Protein AF-A0AAJ0MKU7-F1 (afdb_monomer_lite)

Radius of gyration: 15.12 Å; chains: 1; bounding box: 36×34×41 Å

Sequence (113 aa):
NRPKNTKKAYDRKAKEFVDWCEDRGFPDGFTVTEDELLLFLNQEVIGWPLRKKSRQADPEAELNDGKLSWRSVQLYITAATDLWRQQKGLGMNTHSSPRGDSIQAFIKALRRE

Foldseek 3Di:
DDDPVLVVLLVVLLVVLQVVQCVVVDPLRSAQALVSLLVCCCPVQAPDQDPPDDPDDDPVNVPPPSHDDLVSSVSNLVSSQVVNVVCVVVVSYPYDRSCDPSVVVVSVVVVVD

InterPro domains:
  IPR010998 Integrase/recombinase, N-terminal [G3DSA:1.10.150.130] (1-113)

Structure (mmCIF, N/CA/C/O backbone):
data_AF-A0AAJ0MKU7-F1
#
_entry.id   AF-A0AAJ0MKU7-F1
#
loop_
_atom_site.group_PDB
_atom_site.id
_atom_site.type_symbol
_atom_site.label_atom_id
_atom_site.label_alt_id
_atom_site.label_comp_id
_atom_site.label_asym_id
_atom_site.label_entity_id
_atom_site.label_seq_id
_atom_site.pdbx_PDB_ins_code
_atom_site.Cartn_x
_atom_site.Cartn_y
_atom_site.Cartn_z
_atom_site.occupancy
_atom_site.B_iso_or_equiv
_atom_site.auth_seq_id
_atom_site.auth_comp_id
_atom_site.auth_asym_id
_atom_site.auth_atom_id
_atom_site.pdbx_PDB_model_num
ATOM 1 N N . ASN A 1 1 ? 8.475 17.579 -6.542 1.00 51.22 1 ASN A N 1
ATOM 2 C CA . ASN A 1 1 ? 9.031 17.801 -5.190 1.00 51.22 1 ASN A CA 1
ATOM 3 C C . ASN A 1 1 ? 7.882 17.798 -4.185 1.00 51.22 1 ASN A C 1
ATOM 5 O O . ASN A 1 1 ? 7.021 18.660 -4.298 1.00 51.22 1 ASN A O 1
ATOM 9 N N . ARG A 1 2 ? 7.778 16.795 -3.299 1.00 58.88 2 ARG A N 1
ATOM 10 C CA . ARG A 1 2 ? 6.671 16.694 -2.318 1.00 58.88 2 ARG A CA 1
ATOM 11 C C . ARG A 1 2 ? 7.061 17.345 -0.976 1.00 58.88 2 ARG A C 1
ATOM 13 O O . ARG A 1 2 ? 8.233 17.262 -0.612 1.00 58.88 2 ARG A O 1
ATOM 20 N N . PRO A 1 3 ? 6.118 17.938 -0.218 1.00 71.12 3 PRO A N 1
ATOM 21 C CA . PRO A 1 3 ? 6.401 18.528 1.094 1.00 71.12 3 PRO A CA 1
ATOM 22 C C . PRO A 1 3 ? 6.884 17.486 2.122 1.00 71.12 3 PRO A C 1
ATOM 24 O O . PRO A 1 3 ? 6.409 16.348 2.134 1.00 71.12 3 PRO A O 1
ATOM 27 N N . LYS A 1 4 ? 7.801 17.881 3.020 1.00 66.75 4 LYS A N 1
ATOM 28 C CA . LYS A 1 4 ? 8.476 16.980 3.984 1.00 66.75 4 LYS A CA 1
ATOM 29 C C . LYS A 1 4 ? 7.508 16.200 4.888 1.00 66.75 4 LYS A C 1
ATOM 31 O O . LYS A 1 4 ? 7.682 14.998 5.069 1.00 66.75 4 LYS A O 1
ATOM 36 N N . ASN A 1 5 ? 6.467 16.856 5.407 1.00 63.81 5 ASN A N 1
ATOM 37 C CA . ASN A 1 5 ? 5.482 16.209 6.286 1.00 63.81 5 ASN A CA 1
ATOM 38 C C . ASN A 1 5 ? 4.642 15.165 5.545 1.00 63.81 5 ASN A C 1
ATOM 40 O O . ASN A 1 5 ? 4.354 14.099 6.084 1.00 63.81 5 ASN A O 1
ATOM 44 N N . THR A 1 6 ? 4.297 15.440 4.287 1.00 64.88 6 THR A N 1
ATOM 45 C CA . THR A 1 6 ? 3.553 14.497 3.450 1.00 64.88 6 THR A CA 1
ATOM 46 C C . THR A 1 6 ? 4.423 13.297 3.086 1.00 64.88 6 THR A C 1
ATOM 48 O O . THR A 1 6 ? 3.934 12.175 3.097 1.00 64.88 6 THR A O 1
ATOM 51 N N . LYS A 1 7 ? 5.724 13.511 2.836 1.00 75.69 7 LYS A N 1
ATOM 52 C CA . LYS A 1 7 ? 6.685 12.427 2.595 1.00 75.69 7 LYS A CA 1
ATOM 53 C C . LYS A 1 7 ? 6.773 11.476 3.794 1.00 75.69 7 LYS A C 1
ATOM 55 O O . LYS A 1 7 ? 6.547 10.288 3.625 1.00 75.69 7 LYS A O 1
ATOM 60 N N . LYS A 1 8 ? 6.955 12.006 5.010 1.00 75.44 8 LYS A N 1
ATOM 61 C CA . LYS A 1 8 ? 7.024 11.196 6.241 1.00 75.44 8 LYS A CA 1
ATOM 62 C C . LYS A 1 8 ? 5.768 10.340 6.464 1.00 75.44 8 LYS A C 1
ATOM 64 O O . LYS A 1 8 ? 5.869 9.205 6.921 1.00 75.44 8 LYS A O 1
ATOM 69 N N . ALA A 1 9 ? 4.589 10.875 6.141 1.00 76.56 9 ALA A N 1
ATOM 70 C CA . ALA A 1 9 ? 3.334 10.134 6.248 1.00 76.56 9 ALA A CA 1
ATOM 71 C C . ALA A 1 9 ? 3.244 8.975 5.239 1.00 76.56 9 ALA A C 1
ATOM 73 O O . ALA A 1 9 ? 2.760 7.903 5.599 1.00 76.56 9 ALA A O 1
ATOM 74 N N . TYR A 1 10 ? 3.716 9.171 4.003 1.00 82.25 10 TYR A N 1
ATOM 75 C CA . TYR A 1 10 ? 3.777 8.102 3.001 1.00 82.25 10 TYR A CA 1
ATOM 76 C C . TYR A 1 10 ? 4.845 7.063 3.334 1.00 82.25 10 TYR A C 1
ATOM 78 O O . TYR A 1 10 ? 4.552 5.877 3.253 1.00 82.25 10 TYR A O 1
ATOM 86 N N . ASP A 1 11 ? 6.029 7.489 3.774 1.00 82.75 11 ASP A N 1
ATOM 87 C CA . ASP A 1 11 ? 7.126 6.587 4.140 1.00 82.75 11 ASP A CA 1
ATOM 88 C C . ASP A 1 11 ? 6.702 5.645 5.277 1.00 82.75 11 ASP A C 1
ATOM 90 O O . ASP A 1 11 ? 6.953 4.445 5.213 1.00 82.75 11 ASP A O 1
ATOM 94 N N . ARG A 1 12 ? 5.973 6.159 6.283 1.00 86.44 12 ARG A N 1
ATOM 95 C CA . ARG A 1 12 ? 5.421 5.322 7.361 1.00 86.44 12 ARG A CA 1
ATOM 96 C C . ARG A 1 12 ? 4.453 4.265 6.826 1.00 86.44 12 ARG A C 1
ATOM 98 O O . ARG A 1 12 ? 4.539 3.111 7.213 1.00 86.44 12 ARG A O 1
ATOM 105 N N . LYS A 1 13 ? 3.556 4.653 5.919 1.00 87.31 13 LYS A N 1
ATOM 106 C CA . LYS A 1 13 ? 2.554 3.749 5.334 1.00 87.31 13 LYS A CA 1
ATOM 107 C C . LYS A 1 13 ? 3.169 2.708 4.403 1.00 87.31 13 LYS A C 1
ATOM 109 O O . LYS A 1 13 ? 2.725 1.570 4.400 1.00 87.31 13 LYS A O 1
ATOM 114 N N . ALA A 1 14 ? 4.179 3.097 3.629 1.00 86.88 14 ALA A N 1
ATOM 115 C CA . ALA A 1 14 ? 4.952 2.167 2.817 1.00 86.88 14 ALA A 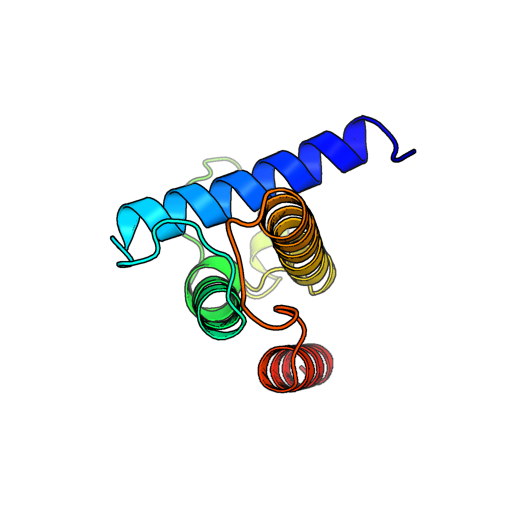CA 1
ATOM 116 C C . ALA A 1 14 ? 5.694 1.169 3.712 1.00 86.88 14 ALA A C 1
ATOM 118 O O . ALA A 1 14 ? 5.671 -0.020 3.428 1.00 86.88 14 ALA A O 1
ATOM 119 N N . LYS A 1 15 ? 6.282 1.635 4.822 1.00 87.94 15 LYS A N 1
ATOM 120 C CA . LYS A 1 15 ? 6.915 0.753 5.802 1.00 87.94 15 LYS A CA 1
ATOM 121 C C . LYS A 1 15 ? 5.923 -0.235 6.419 1.00 87.94 15 LYS A C 1
ATOM 123 O O . LYS A 1 15 ? 6.241 -1.407 6.485 1.00 87.94 15 LYS A O 1
ATOM 128 N N . GLU A 1 16 ? 4.730 0.209 6.812 1.00 89.38 16 GLU A N 1
ATOM 129 C CA . GLU A 1 16 ? 3.688 -0.694 7.330 1.00 89.38 16 GLU A CA 1
ATOM 130 C C . GLU A 1 16 ? 3.320 -1.794 6.316 1.00 89.38 16 GLU A C 1
ATOM 132 O O . GLU A 1 16 ? 3.136 -2.940 6.709 1.00 89.38 16 GLU A O 1
ATOM 137 N N . PHE A 1 17 ? 3.268 -1.471 5.017 1.00 87.94 17 PHE A N 1
ATOM 138 C CA . PHE A 1 17 ? 3.062 -2.468 3.960 1.00 87.94 17 PHE A CA 1
ATOM 139 C C . PHE A 1 17 ? 4.239 -3.449 3.847 1.00 87.94 17 PHE A C 1
ATOM 141 O O . PHE A 1 17 ? 4.023 -4.652 3.771 1.00 87.94 17 PHE A O 1
ATOM 148 N N . VAL A 1 18 ? 5.479 -2.948 3.864 1.00 88.38 18 VAL A N 1
ATOM 149 C CA . VAL A 1 18 ? 6.689 -3.787 3.802 1.00 88.38 18 VAL A CA 1
ATOM 150 C C . VAL A 1 18 ? 6.763 -4.727 5.004 1.00 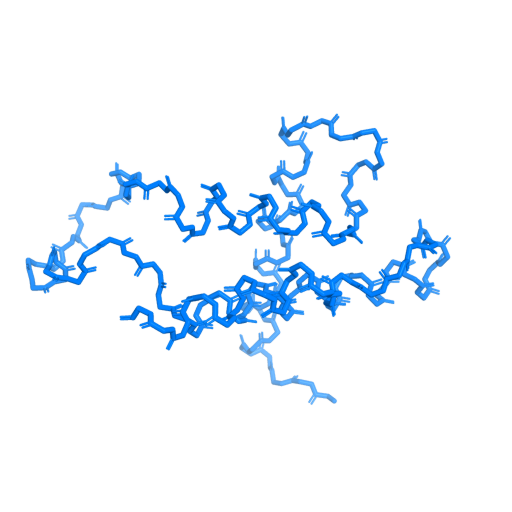88.38 18 VAL A C 1
ATOM 152 O O . VAL A 1 18 ? 6.929 -5.926 4.816 1.00 88.38 18 VAL A O 1
ATOM 155 N N . ASP A 1 19 ? 6.574 -4.202 6.214 1.00 87.75 19 ASP A N 1
ATOM 156 C CA . ASP A 1 19 ? 6.599 -4.985 7.452 1.00 87.75 19 ASP A CA 1
ATOM 157 C C . ASP A 1 19 ? 5.495 -6.064 7.434 1.00 87.75 19 ASP A C 1
ATOM 159 O O . ASP A 1 19 ? 5.713 -7.191 7.874 1.00 87.75 19 ASP A O 1
ATOM 163 N N . TRP A 1 20 ? 4.318 -5.750 6.876 1.00 88.75 20 TRP A N 1
ATOM 164 C CA . TRP A 1 20 ? 3.246 -6.727 6.678 1.00 88.75 20 TRP A CA 1
ATOM 165 C C . TRP A 1 20 ? 3.620 -7.808 5.654 1.00 88.75 20 TRP A C 1
ATOM 167 O O . TRP A 1 20 ? 3.380 -8.988 5.897 1.00 88.75 20 TRP A O 1
ATOM 177 N N . CYS A 1 21 ? 4.245 -7.445 4.533 1.00 87.31 21 CYS A N 1
ATOM 178 C CA . CYS A 1 21 ? 4.741 -8.418 3.559 1.00 87.31 21 CYS A CA 1
ATOM 179 C C . CYS A 1 21 ? 5.801 -9.355 4.163 1.00 87.31 21 CYS A C 1
ATOM 181 O O . CYS A 1 21 ? 5.770 -10.559 3.903 1.00 87.31 21 CYS A O 1
ATOM 183 N N . GLU A 1 22 ? 6.705 -8.819 4.989 1.00 86.38 22 GLU A N 1
ATOM 184 C CA . GLU A 1 22 ? 7.726 -9.592 5.706 1.00 86.38 22 GLU A CA 1
ATOM 185 C C . GLU A 1 22 ? 7.101 -10.584 6.698 1.00 86.38 22 GLU A C 1
ATOM 187 O O . GLU A 1 22 ? 7.485 -11.753 6.704 1.00 86.38 22 GLU A O 1
ATOM 192 N N . ASP A 1 23 ? 6.102 -10.161 7.483 1.00 85.62 23 ASP A N 1
ATOM 193 C CA . ASP A 1 23 ? 5.386 -11.028 8.436 1.00 85.62 23 ASP A CA 1
ATOM 194 C C . ASP A 1 23 ? 4.618 -12.161 7.735 1.00 85.62 23 ASP A C 1
ATOM 196 O O . ASP A 1 23 ? 4.577 -13.297 8.209 1.00 85.62 23 ASP A O 1
ATOM 200 N N . ARG A 1 24 ? 4.039 -11.874 6.564 1.00 84.38 24 ARG A N 1
ATOM 201 C CA . ARG A 1 24 ? 3.303 -12.861 5.759 1.00 84.38 24 ARG A CA 1
ATOM 202 C C . ARG A 1 24 ? 4.227 -13.824 5.011 1.00 84.38 24 ARG A C 1
ATOM 204 O O . ARG A 1 24 ? 3.763 -14.893 4.616 1.00 84.38 24 ARG A O 1
ATOM 211 N N . GLY A 1 25 ? 5.501 -13.467 4.834 1.00 80.62 25 GLY A N 1
ATOM 212 C CA . GLY A 1 25 ? 6.509 -14.306 4.191 1.00 80.62 25 GLY A CA 1
ATOM 213 C C . GLY A 1 25 ? 6.242 -14.554 2.705 1.00 80.62 25 GLY A C 1
ATOM 214 O O . GLY A 1 25 ? 6.408 -15.683 2.241 1.00 80.62 25 GLY A O 1
ATOM 215 N N . PHE A 1 26 ? 5.789 -13.537 1.961 1.00 82.62 26 PHE A N 1
ATOM 216 C CA . PHE A 1 26 ? 5.531 -13.699 0.526 1.00 82.62 26 PHE A CA 1
ATOM 217 C C . PHE A 1 26 ? 6.806 -14.112 -0.236 1.00 82.62 26 PHE A C 1
ATOM 219 O O . PHE A 1 26 ? 7.891 -13.615 0.080 1.00 82.62 26 PHE A O 1
ATOM 226 N N . PRO A 1 27 ? 6.699 -14.980 -1.265 1.00 74.19 27 PRO A N 1
ATOM 227 C CA . PRO A 1 27 ? 7.853 -15.439 -2.046 1.00 74.19 27 PRO A CA 1
ATOM 228 C C . PRO A 1 27 ? 8.630 -14.294 -2.705 1.00 74.19 27 PRO A C 1
ATOM 230 O O . PRO A 1 27 ? 9.857 -14.329 -2.760 1.00 74.19 27 PRO A O 1
ATOM 233 N N . ASP A 1 28 ? 7.909 -13.257 -3.136 1.00 75.19 28 ASP A N 1
ATOM 234 C CA . ASP A 1 28 ? 8.463 -12.077 -3.806 1.00 75.19 28 ASP A CA 1
ATOM 235 C C . ASP A 1 28 ? 8.843 -10.963 -2.806 1.00 75.19 28 ASP A C 1
ATOM 237 O O . ASP A 1 28 ? 9.129 -9.820 -3.184 1.00 75.19 28 ASP A O 1
ATOM 241 N N . GLY A 1 29 ? 8.861 -11.294 -1.510 1.00 82.31 29 GLY A N 1
ATOM 242 C CA . GLY A 1 29 ? 9.216 -10.407 -0.411 1.00 82.31 29 GLY A CA 1
ATOM 243 C C . GLY A 1 29 ? 8.237 -9.246 -0.273 1.00 82.31 29 GLY A C 1
ATOM 244 O O . GLY A 1 29 ? 7.064 -9.437 0.016 1.00 82.31 29 GLY A O 1
ATOM 245 N N . PHE A 1 30 ? 8.741 -8.027 -0.462 1.00 81.25 30 PHE A N 1
ATOM 246 C CA . PHE A 1 30 ? 7.974 -6.779 -0.370 1.00 81.25 30 PHE A CA 1
ATOM 247 C C . PHE A 1 30 ? 7.640 -6.183 -1.746 1.00 81.25 30 PHE A C 1
ATOM 249 O O . PHE A 1 30 ? 7.355 -4.983 -1.865 1.00 81.25 30 PHE A O 1
ATOM 256 N N . THR A 1 31 ? 7.738 -6.984 -2.808 1.00 87.38 31 THR A N 1
ATOM 257 C CA . THR A 1 31 ? 7.295 -6.585 -4.147 1.00 87.38 31 THR A CA 1
ATOM 258 C C . THR A 1 31 ? 5.845 -6.123 -4.063 1.00 87.38 31 THR A C 1
ATOM 260 O O . THR A 1 31 ? 5.040 -6.716 -3.368 1.00 87.38 31 THR A O 1
ATOM 263 N N . VAL A 1 32 ? 5.522 -4.986 -4.677 1.00 88.69 32 VAL A N 1
ATOM 264 C CA . VAL A 1 32 ? 4.152 -4.467 -4.652 1.00 88.69 32 VAL A CA 1
ATOM 265 C C . VAL A 1 32 ? 3.412 -4.995 -5.874 1.00 88.69 32 VAL A C 1
ATOM 267 O O . VAL A 1 32 ? 3.638 -4.507 -6.987 1.00 88.69 32 VAL A O 1
ATOM 270 N N . THR A 1 33 ? 2.500 -5.938 -5.674 1.00 88.94 33 THR A N 1
ATOM 271 C CA . THR A 1 33 ? 1.494 -6.322 -6.674 1.00 88.94 33 THR A CA 1
ATOM 272 C C . THR A 1 33 ? 0.122 -5.729 -6.351 1.00 88.94 33 THR A C 1
ATOM 274 O O . THR A 1 33 ? -0.110 -5.150 -5.285 1.00 88.94 33 THR A O 1
ATOM 277 N N . GLU A 1 34 ? -0.804 -5.824 -7.307 1.00 89.44 34 GLU A N 1
ATOM 278 C CA . GLU A 1 34 ? -2.196 -5.440 -7.072 1.00 89.44 34 GLU A CA 1
ATOM 279 C C . GLU A 1 34 ? -2.849 -6.311 -5.989 1.00 89.44 34 GLU A C 1
ATOM 281 O O . GLU A 1 34 ? -3.514 -5.777 -5.099 1.00 89.44 34 GLU A O 1
ATOM 286 N N . ASP A 1 35 ? -2.621 -7.623 -6.035 1.00 86.00 35 ASP A N 1
ATOM 287 C CA . ASP A 1 35 ? -3.254 -8.583 -5.132 1.00 86.00 35 ASP A CA 1
ATOM 288 C C . ASP A 1 35 ? -2.750 -8.432 -3.694 1.00 86.00 35 ASP A C 1
ATOM 290 O O . ASP A 1 35 ? -3.550 -8.408 -2.758 1.00 86.00 35 ASP A O 1
ATOM 294 N N . GLU A 1 36 ? -1.442 -8.243 -3.499 1.00 88.44 36 GLU A N 1
ATOM 295 C CA . GLU A 1 36 ? -0.865 -7.991 -2.172 1.00 88.44 36 GLU A CA 1
ATOM 296 C C . GLU A 1 36 ? -1.360 -6.665 -1.593 1.00 88.44 36 GLU A C 1
ATOM 298 O O . GLU A 1 36 ? -1.710 -6.598 -0.414 1.00 88.44 36 GLU A O 1
ATOM 303 N N . LEU A 1 37 ? -1.456 -5.614 -2.420 1.00 89.06 37 LEU A N 1
ATOM 304 C CA . LEU A 1 37 ? -2.013 -4.335 -1.985 1.00 89.06 37 LEU A CA 1
ATOM 305 C C . LEU A 1 37 ? -3.488 -4.477 -1.598 1.00 89.06 37 LEU A C 1
ATOM 307 O O . LEU A 1 37 ? -3.902 -3.956 -0.563 1.00 89.06 37 LEU A O 1
ATOM 311 N N . LEU A 1 38 ? -4.288 -5.180 -2.397 1.00 87.25 38 LEU A N 1
ATOM 312 C CA . LEU A 1 38 ? -5.701 -5.396 -2.099 1.00 87.25 38 LEU A CA 1
ATOM 313 C C . LEU A 1 38 ? -5.882 -6.219 -0.820 1.00 87.25 38 LEU A C 1
ATOM 315 O O . LEU A 1 38 ? -6.749 -5.900 -0.002 1.00 87.25 38 LEU A O 1
ATOM 319 N N . LEU A 1 39 ? -5.061 -7.251 -0.627 1.00 87.38 39 LEU A N 1
ATOM 320 C CA . LEU A 1 39 ? -5.089 -8.095 0.560 1.00 87.38 39 LEU A CA 1
ATOM 321 C C . LEU A 1 39 ? -4.697 -7.306 1.812 1.00 87.38 39 LEU A C 1
ATOM 323 O O . LEU A 1 39 ? -5.411 -7.376 2.811 1.00 87.38 39 LEU A O 1
ATOM 327 N N . PHE A 1 40 ? -3.639 -6.495 1.738 1.00 87.12 40 PHE A N 1
ATOM 328 C CA . PHE A 1 40 ? -3.235 -5.589 2.812 1.00 87.12 40 PHE A CA 1
ATOM 329 C C . PHE A 1 40 ? -4.360 -4.616 3.184 1.00 87.12 40 PHE A C 1
ATOM 331 O O . PHE A 1 40 ? -4.699 -4.465 4.357 1.00 87.12 40 PHE A O 1
ATOM 338 N N . LEU A 1 41 ? -4.995 -3.983 2.191 1.00 86.19 41 LEU A N 1
ATOM 339 C CA . LEU A 1 41 ? -6.095 -3.049 2.440 1.00 86.19 41 LEU A CA 1
ATOM 340 C C . LEU A 1 41 ? -7.301 -3.746 3.085 1.00 86.19 41 LEU A C 1
ATOM 342 O O . LEU A 1 41 ? -7.906 -3.202 4.007 1.00 86.19 41 LEU A O 1
ATOM 346 N N . ASN A 1 42 ? -7.641 -4.956 2.643 1.00 81.19 42 ASN A N 1
ATOM 347 C CA . ASN A 1 42 ? -8.731 -5.714 3.251 1.00 81.19 42 ASN A CA 1
ATOM 348 C C . ASN A 1 42 ? -8.403 -6.170 4.674 1.00 81.19 42 ASN A C 1
ATOM 350 O O . ASN A 1 42 ? -9.262 -6.067 5.540 1.00 81.19 42 ASN A O 1
ATOM 354 N N . GLN A 1 43 ? -7.190 -6.655 4.940 1.00 75.62 43 GLN A N 1
ATOM 355 C CA . GLN A 1 43 ? -6.848 -7.258 6.232 1.00 75.62 43 GLN A CA 1
ATOM 356 C C . GLN A 1 43 ? -6.464 -6.231 7.298 1.00 75.62 43 GLN A C 1
ATOM 358 O O . GLN A 1 43 ? -6.993 -6.282 8.404 1.00 75.62 43 GLN A O 1
ATOM 363 N N . GLU A 1 44 ? -5.585 -5.287 6.964 1.00 70.38 44 GLU A N 1
ATOM 364 C CA . GLU A 1 44 ? -4.999 -4.355 7.936 1.00 70.38 44 GLU A CA 1
ATOM 365 C C . GLU A 1 44 ? -5.725 -3.008 7.982 1.00 70.38 44 GLU A C 1
ATOM 367 O O . GLU A 1 44 ? -5.711 -2.324 9.005 1.00 70.38 44 GLU A O 1
ATOM 372 N N . VAL A 1 45 ? -6.366 -2.601 6.881 1.00 67.06 45 VAL A N 1
ATOM 373 C CA . VAL A 1 45 ? -6.937 -1.248 6.763 1.00 67.06 45 VAL A CA 1
ATOM 374 C C . VAL A 1 45 ? -8.453 -1.234 6.977 1.00 67.06 45 VAL A C 1
ATOM 376 O O . VAL A 1 45 ? -8.977 -0.229 7.448 1.00 67.06 45 VAL A O 1
ATOM 379 N N . ILE A 1 46 ? -9.176 -2.314 6.663 1.00 67.25 46 ILE A N 1
ATOM 380 C CA . ILE A 1 46 ? -10.654 -2.322 6.706 1.00 67.25 46 ILE A CA 1
ATOM 381 C C . ILE A 1 46 ? -11.228 -3.470 7.540 1.00 67.25 46 ILE A C 1
ATOM 383 O O . ILE A 1 46 ? -12.254 -3.296 8.191 1.00 67.25 46 ILE A O 1
ATOM 387 N N . GLY A 1 47 ? -10.577 -4.632 7.547 1.00 56.28 47 GLY A N 1
ATOM 388 C CA . GLY A 1 47 ? -11.155 -5.883 8.037 1.00 56.28 47 GLY A CA 1
ATOM 389 C C . GLY A 1 47 ? -10.956 -6.203 9.515 1.00 56.28 47 GLY A C 1
ATOM 390 O O . GLY A 1 47 ? -11.357 -7.290 9.927 1.00 56.28 47 GLY A O 1
ATOM 391 N N . TRP A 1 48 ? -10.357 -5.326 10.327 1.00 45.00 48 TRP A N 1
ATOM 392 C CA . TRP A 1 48 ? -10.174 -5.597 11.758 1.00 45.00 48 TRP A CA 1
ATOM 393 C C . TRP A 1 48 ? -11.019 -4.674 12.644 1.00 45.00 48 TRP A C 1
ATOM 395 O O . TRP A 1 48 ? -10.882 -3.454 12.538 1.00 45.00 48 TRP A O 1
ATOM 405 N N . PRO A 1 49 ? -11.815 -5.209 13.599 1.00 43.91 49 PRO A N 1
ATOM 406 C CA . PRO A 1 49 ? -12.221 -4.414 14.749 1.00 43.91 49 PRO A CA 1
ATOM 407 C C . PRO A 1 49 ? -10.941 -3.930 15.437 1.00 43.91 49 PRO A C 1
ATOM 409 O O . PRO A 1 49 ? -10.066 -4.735 15.765 1.00 43.91 49 PRO A O 1
ATOM 412 N N . LEU A 1 50 ? -10.817 -2.606 15.572 1.00 46.50 50 LEU A N 1
ATOM 413 C CA . LEU A 1 50 ? -9.652 -1.881 16.084 1.00 46.50 50 LEU A CA 1
ATOM 414 C C . LEU A 1 50 ? -8.862 -2.711 17.111 1.00 46.50 50 LEU A C 1
ATOM 416 O O . LEU A 1 50 ? -9.380 -3.025 18.188 1.00 46.50 50 LEU A O 1
ATOM 420 N N . ARG A 1 51 ? -7.594 -3.052 16.817 1.00 47.69 51 ARG A N 1
ATOM 421 C CA . ARG A 1 51 ? -6.690 -3.615 17.835 1.00 47.69 51 ARG A CA 1
ATOM 422 C C . ARG A 1 51 ? -6.673 -2.641 19.012 1.00 47.69 51 ARG A C 1
ATOM 424 O O . ARG A 1 51 ? -6.100 -1.559 18.905 1.00 47.69 51 ARG A O 1
ATOM 431 N N . LYS A 1 52 ? -7.304 -3.015 20.132 1.00 43.53 52 LYS A N 1
ATOM 432 C CA . LYS A 1 52 ? -7.323 -2.242 21.382 1.00 43.53 52 LYS A CA 1
ATOM 433 C C . LYS A 1 52 ? -5.896 -1.977 21.862 1.00 43.53 52 LYS A C 1
ATOM 435 O O . LYS A 1 52 ? -5.346 -2.756 22.634 1.00 43.53 52 LYS A O 1
ATOM 440 N N . LYS A 1 53 ? -5.309 -0.859 21.440 1.00 44.12 53 LYS A N 1
ATOM 441 C CA . LYS A 1 53 ? -4.163 -0.218 22.090 1.00 44.12 53 LYS A CA 1
ATOM 442 C C . LYS A 1 53 ? -4.239 1.296 21.904 1.00 44.12 53 LYS A C 1
ATOM 444 O O . LYS A 1 53 ? -3.486 1.876 21.137 1.00 44.12 53 LYS A O 1
ATOM 449 N N . SER A 1 54 ? -5.100 1.950 22.676 1.00 42.03 54 SER A N 1
ATOM 450 C CA . SER A 1 54 ? -4.781 3.289 23.175 1.00 42.03 54 SER A CA 1
ATOM 451 C C . SER A 1 54 ? -5.486 3.528 24.506 1.00 42.03 54 SER A C 1
ATOM 453 O O . SER A 1 54 ? -6.694 3.355 24.610 1.00 42.03 54 SER A O 1
ATOM 455 N N . ARG A 1 55 ? -4.721 3.921 25.533 1.00 45.50 55 ARG A N 1
ATOM 456 C CA . ARG A 1 55 ? -5.220 4.374 26.849 1.00 45.50 55 ARG A CA 1
ATOM 457 C C . ARG A 1 55 ? -5.704 5.834 26.834 1.00 45.50 55 ARG A C 1
ATOM 459 O O . ARG A 1 55 ? -5.862 6.430 27.889 1.00 45.50 55 ARG A O 1
ATOM 466 N N . GLN A 1 56 ? -5.936 6.398 25.653 1.00 46.66 56 GLN A N 1
ATOM 467 C CA . GLN A 1 56 ? -6.526 7.719 25.433 1.00 46.66 56 GLN A CA 1
ATOM 468 C C . GLN A 1 56 ? -7.379 7.644 24.162 1.00 46.66 56 GLN A C 1
ATOM 470 O O . GLN A 1 56 ? -6.995 8.154 23.111 1.00 46.66 56 GLN A O 1
ATOM 475 N N . ALA A 1 57 ? -8.483 6.904 24.222 1.00 45.44 57 ALA A N 1
ATOM 476 C CA . ALA A 1 57 ? -9.556 7.066 23.253 1.00 45.44 57 ALA A CA 1
ATOM 477 C C . ALA A 1 57 ? -10.489 8.147 23.805 1.00 45.44 57 ALA A C 1
ATOM 479 O O . ALA A 1 57 ? -10.974 8.033 24.929 1.00 45.44 57 ALA A O 1
ATOM 480 N N . ASP A 1 58 ? -10.651 9.219 23.038 1.00 43.47 58 ASP A N 1
ATOM 481 C CA . ASP A 1 58 ? -11.692 10.215 23.256 1.00 43.47 58 ASP A CA 1
ATOM 482 C C . ASP A 1 58 ? -13.053 9.489 23.169 1.00 43.47 58 ASP A C 1
ATOM 484 O O . ASP A 1 58 ? -13.279 8.812 22.159 1.00 43.47 58 ASP A O 1
ATOM 488 N N . PRO A 1 59 ? -13.934 9.547 24.186 1.00 44.72 59 PRO A N 1
ATOM 489 C CA . PRO A 1 59 ? -15.200 8.802 24.195 1.00 44.72 59 PRO A CA 1
ATOM 490 C C . PRO A 1 59 ? -16.095 9.110 22.986 1.00 44.72 59 PRO A C 1
ATOM 492 O O . PRO A 1 59 ? -16.917 8.294 22.584 1.00 44.72 59 PRO A O 1
ATOM 495 N N . GLU A 1 60 ? -15.917 10.276 22.363 1.00 41.03 60 GLU A N 1
ATOM 496 C CA . GLU A 1 60 ? -16.680 10.697 21.185 1.00 41.03 60 GLU A CA 1
ATOM 497 C C . GLU A 1 60 ? -16.118 10.121 19.866 1.00 41.03 60 GLU A C 1
ATOM 499 O O . GLU A 1 60 ? -16.821 10.039 18.859 1.00 41.03 60 GLU A O 1
ATOM 504 N N . ALA A 1 61 ? -14.872 9.626 19.872 1.00 45.28 61 ALA A N 1
ATOM 505 C CA . ALA A 1 61 ? -14.276 8.896 18.750 1.00 45.28 61 ALA A CA 1
ATOM 506 C C . ALA A 1 61 ? -14.735 7.427 18.674 1.00 45.28 61 ALA A C 1
ATOM 508 O O . ALA A 1 61 ? -14.527 6.782 17.644 1.00 45.28 61 ALA A O 1
ATOM 509 N N . GLU A 1 62 ? -15.382 6.901 19.723 1.00 42.59 62 GLU A N 1
ATOM 510 C CA . GLU A 1 62 ? -15.932 5.536 19.753 1.00 42.59 62 GLU A CA 1
ATOM 511 C C . GLU A 1 62 ? -17.155 5.357 18.832 1.00 42.59 62 GLU A C 1
ATOM 513 O O . GLU A 1 62 ? -17.500 4.226 18.501 1.00 42.59 62 GLU A O 1
ATOM 518 N N . LEU A 1 63 ? -17.776 6.448 18.362 1.00 43.12 63 LEU A N 1
ATOM 519 C CA . LEU A 1 63 ? -19.001 6.410 17.549 1.00 43.12 63 LEU A CA 1
ATOM 520 C C . LEU A 1 63 ? -18.773 6.440 16.025 1.00 43.12 63 LEU A C 1
ATOM 522 O O . LEU A 1 63 ? -19.725 6.256 15.271 1.00 43.12 63 LEU A O 1
ATOM 526 N N . ASN A 1 64 ? -17.536 6.609 15.542 1.00 43.56 64 ASN A N 1
ATOM 527 C CA . ASN A 1 64 ? -17.212 6.449 14.114 1.00 43.56 64 ASN A CA 1
ATOM 528 C C . ASN A 1 64 ? -16.814 4.998 13.805 1.00 43.56 64 ASN A C 1
ATOM 530 O O . ASN A 1 64 ? -15.669 4.753 13.452 1.00 43.56 64 ASN A O 1
ATOM 534 N N . ASP A 1 65 ? -17.735 4.053 14.011 1.00 43.50 65 ASP A N 1
ATOM 535 C CA . ASP A 1 65 ? -17.805 2.667 13.493 1.00 43.50 65 ASP A CA 1
ATOM 536 C C . ASP A 1 65 ? -16.493 1.914 13.141 1.00 43.50 65 ASP A C 1
ATOM 538 O O . ASP A 1 65 ? -16.443 1.127 12.200 1.00 43.50 65 ASP A O 1
ATOM 542 N N . GLY A 1 66 ? -15.387 2.172 13.845 1.00 49.38 66 GLY A N 1
ATOM 543 C CA . GLY A 1 66 ? -14.074 1.532 13.694 1.00 49.38 66 GLY A CA 1
ATOM 544 C C . GLY A 1 66 ? -13.399 1.568 12.310 1.00 49.38 66 GLY A C 1
ATOM 545 O O . GLY A 1 66 ? -12.249 1.141 12.206 1.00 49.38 66 GLY A O 1
ATOM 546 N N . LYS A 1 67 ? -14.059 2.053 11.252 1.00 54.53 67 LYS A N 1
ATOM 547 C CA . LYS A 1 67 ? -13.578 1.998 9.865 1.00 54.53 67 LYS A CA 1
ATOM 548 C C . LYS A 1 67 ? -12.643 3.172 9.563 1.00 54.53 67 LYS A C 1
ATOM 550 O O . LYS A 1 67 ? -12.971 4.340 9.770 1.00 54.53 67 LYS A O 1
ATOM 555 N N . LEU A 1 68 ? -11.458 2.877 9.026 1.00 62.22 68 LEU A N 1
ATOM 556 C CA . LEU A 1 68 ? -10.525 3.900 8.545 1.00 62.22 68 LEU A CA 1
ATOM 557 C C . LEU A 1 68 ? -11.184 4.768 7.460 1.00 62.22 68 LEU A C 1
ATOM 559 O O . LEU A 1 68 ? -11.701 4.260 6.469 1.00 62.22 68 LEU A O 1
ATOM 563 N N . SER A 1 69 ? -11.107 6.097 7.609 1.00 71.56 69 SER A N 1
ATOM 564 C CA . SER A 1 69 ? -11.587 7.046 6.592 1.00 71.56 69 SER A CA 1
ATOM 565 C C . SER A 1 69 ? -11.011 6.724 5.207 1.00 71.56 69 SER A C 1
ATOM 567 O O . SER A 1 69 ? -9.811 6.466 5.082 1.00 71.56 69 SER A O 1
ATOM 569 N N . TRP A 1 70 ? -11.822 6.862 4.150 1.00 76.44 70 TRP A N 1
ATOM 570 C CA . TRP A 1 70 ? -11.385 6.762 2.748 1.00 76.44 70 TRP A CA 1
ATOM 571 C C . TRP A 1 70 ? -10.080 7.529 2.469 1.00 76.44 70 TRP A C 1
ATOM 573 O O . TRP A 1 70 ? -9.202 7.046 1.752 1.00 76.44 70 TRP A O 1
ATOM 583 N N . ARG A 1 71 ? -9.895 8.707 3.084 1.00 79.12 71 ARG A N 1
ATOM 584 C CA . ARG A 1 71 ? -8.653 9.479 2.929 1.00 79.12 71 ARG A CA 1
ATOM 585 C C . ARG A 1 71 ? -7.428 8.719 3.431 1.00 79.12 71 ARG A C 1
ATOM 587 O O . ARG A 1 71 ? -6.375 8.792 2.805 1.00 79.12 71 ARG A O 1
ATOM 594 N N . SER A 1 72 ? -7.556 7.966 4.517 1.00 79.31 72 SER A N 1
ATOM 595 C CA . SER A 1 72 ? -6.484 7.121 5.041 1.00 79.31 72 SER A CA 1
ATOM 596 C C . SER A 1 72 ? -6.174 5.948 4.112 1.00 79.31 72 SER A C 1
ATOM 598 O O . SER A 1 72 ? -4.994 5.687 3.871 1.00 79.31 72 SER A O 1
ATOM 600 N N . VAL A 1 73 ? -7.198 5.305 3.536 1.00 83.56 73 VAL A N 1
ATOM 601 C CA . VAL A 1 73 ? -7.049 4.238 2.523 1.00 83.56 73 VAL A CA 1
ATOM 602 C C . VAL A 1 73 ? -6.315 4.772 1.289 1.00 83.56 73 VAL A C 1
ATOM 604 O O . VAL A 1 73 ? -5.327 4.196 0.834 1.00 83.56 73 VAL A O 1
ATOM 607 N N . GLN A 1 74 ? -6.720 5.944 0.797 1.00 85.75 74 GLN A N 1
ATOM 608 C CA . GLN A 1 74 ? -6.091 6.601 -0.348 1.00 85.75 74 GLN A CA 1
ATOM 609 C C . GLN A 1 74 ? -4.603 6.909 -0.103 1.00 85.75 74 GLN A C 1
ATOM 611 O O . GLN A 1 74 ? -3.792 6.826 -1.034 1.00 85.75 74 GLN A O 1
ATOM 616 N N . LEU A 1 75 ? -4.220 7.248 1.133 1.00 87.50 75 LEU A N 1
ATOM 617 C CA . LEU A 1 75 ? -2.816 7.455 1.493 1.00 87.50 75 LEU A CA 1
ATOM 618 C C . LEU A 1 75 ? -2.007 6.150 1.432 1.00 87.50 75 LEU A C 1
ATOM 620 O O . LEU A 1 75 ? -0.875 6.198 0.956 1.00 87.50 75 LEU A O 1
ATOM 624 N N . TYR A 1 76 ? -2.568 5.007 1.852 1.00 89.88 76 TYR A N 1
ATOM 625 C CA . TYR A 1 76 ? -1.907 3.698 1.713 1.00 89.88 76 TYR A CA 1
ATOM 626 C C . TYR A 1 76 ? -1.728 3.315 0.249 1.00 89.88 76 TYR A C 1
ATOM 628 O O . TYR A 1 76 ? -0.610 3.030 -0.170 1.00 89.88 76 TYR A O 1
ATOM 636 N N . ILE A 1 77 ? -2.790 3.421 -0.556 1.00 90.06 77 ILE A N 1
ATOM 637 C CA . ILE A 1 77 ? -2.723 3.147 -1.999 1.00 90.06 77 ILE A CA 1
ATOM 638 C C . ILE A 1 77 ? -1.648 4.019 -2.655 1.00 90.06 77 ILE A C 1
ATOM 640 O O . ILE A 1 77 ? 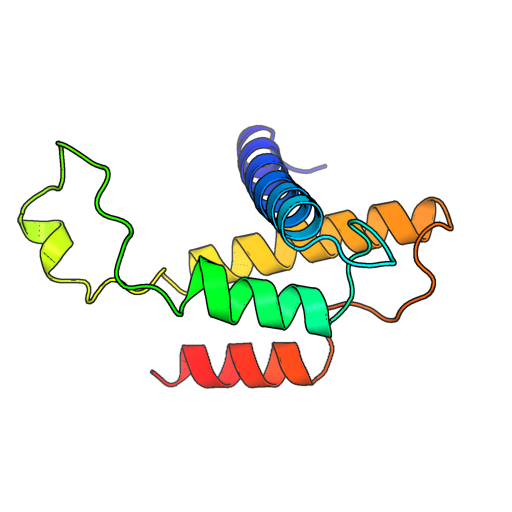-0.880 3.554 -3.492 1.00 90.06 77 ILE A O 1
ATOM 644 N N . THR A 1 78 ? -1.576 5.301 -2.289 1.00 91.19 78 THR A N 1
ATOM 645 C CA . THR A 1 78 ? -0.566 6.224 -2.827 1.00 91.19 78 THR A CA 1
ATOM 646 C C . THR A 1 78 ? 0.847 5.839 -2.396 1.00 91.19 78 THR A C 1
ATOM 648 O O . THR A 1 78 ? 1.720 5.787 -3.256 1.00 91.19 78 THR A O 1
ATOM 651 N N . ALA A 1 79 ? 1.061 5.513 -1.119 1.00 90.94 79 ALA A N 1
ATOM 652 C CA . ALA A 1 79 ? 2.358 5.068 -0.615 1.00 90.94 79 ALA A CA 1
ATOM 653 C C . ALA A 1 79 ? 2.839 3.786 -1.317 1.00 90.94 79 ALA A C 1
ATOM 655 O O . ALA A 1 79 ? 3.958 3.754 -1.823 1.00 90.94 79 ALA A O 1
ATOM 656 N N . ALA A 1 80 ? 1.973 2.774 -1.433 1.00 91.19 80 ALA A N 1
ATOM 657 C CA . ALA A 1 80 ? 2.288 1.522 -2.120 1.00 91.19 80 ALA A CA 1
ATOM 658 C C . ALA A 1 80 ? 2.543 1.733 -3.622 1.00 91.19 80 ALA A C 1
ATOM 660 O O . ALA A 1 80 ? 3.477 1.170 -4.182 1.00 91.19 80 ALA A O 1
ATOM 661 N N . THR A 1 81 ? 1.778 2.615 -4.278 1.00 92.00 81 THR A N 1
ATOM 662 C CA . THR A 1 81 ? 2.025 2.967 -5.689 1.00 92.00 81 THR A CA 1
ATOM 663 C C . THR A 1 81 ? 3.387 3.648 -5.869 1.00 92.00 81 THR A C 1
ATOM 665 O O . THR A 1 81 ? 4.076 3.403 -6.857 1.00 92.00 81 THR A O 1
ATOM 668 N N . ASP A 1 82 ? 3.787 4.518 -4.940 1.00 90.31 82 ASP A N 1
ATOM 669 C CA . ASP A 1 82 ? 5.094 5.175 -4.997 1.00 90.31 82 ASP A CA 1
ATOM 670 C C . ASP A 1 82 ? 6.239 4.187 -4.732 1.00 90.31 82 ASP A C 1
ATOM 672 O O . ASP A 1 82 ? 7.282 4.292 -5.379 1.00 90.31 82 ASP A O 1
ATOM 676 N N . LEU A 1 83 ? 6.035 3.203 -3.849 1.00 90.31 83 LEU A N 1
ATOM 677 C CA . LEU A 1 83 ? 6.968 2.094 -3.639 1.00 90.31 83 LEU A CA 1
ATOM 678 C C . LEU A 1 83 ? 7.099 1.230 -4.903 1.00 90.31 83 LEU A C 1
ATOM 680 O O . LEU A 1 83 ? 8.213 0.998 -5.366 1.00 90.31 83 LEU A O 1
ATOM 684 N N . TRP A 1 84 ? 5.982 0.854 -5.533 1.00 93.50 84 TRP A N 1
ATOM 685 C CA . TRP A 1 84 ? 5.976 0.138 -6.814 1.00 93.50 84 TRP A CA 1
ATOM 686 C C . TRP A 1 84 ? 6.766 0.884 -7.898 1.00 93.50 84 TRP A C 1
ATOM 688 O O . TRP A 1 84 ? 7.583 0.291 -8.600 1.00 93.50 84 TRP A O 1
ATOM 698 N N . ARG A 1 85 ? 6.585 2.209 -8.016 1.00 90.88 85 ARG A N 1
ATOM 699 C CA . ARG A 1 85 ? 7.344 3.034 -8.977 1.00 90.88 85 ARG A CA 1
ATOM 700 C C . ARG A 1 85 ? 8.848 2.972 -8.725 1.00 90.88 85 ARG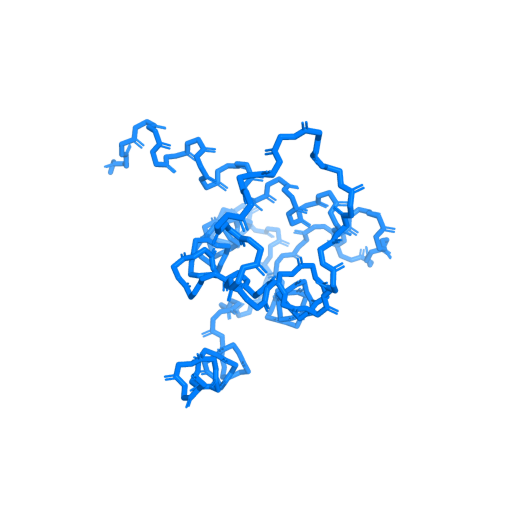 A C 1
ATOM 702 O O . ARG A 1 85 ? 9.610 2.922 -9.688 1.00 90.88 85 ARG A O 1
ATOM 709 N N . GLN A 1 86 ? 9.266 2.980 -7.459 1.00 90.19 86 GLN A N 1
ATOM 710 C CA . GLN A 1 86 ? 10.677 2.843 -7.089 1.00 90.19 86 GLN A CA 1
ATOM 711 C C . GLN A 1 86 ? 11.207 1.457 -7.467 1.00 90.19 86 GLN A C 1
ATOM 713 O O . GLN A 1 86 ? 12.228 1.370 -8.142 1.00 90.19 86 GLN A O 1
ATOM 718 N N . GLN A 1 87 ? 10.482 0.389 -7.125 1.00 90.81 87 GLN A N 1
ATOM 719 C CA . GLN A 1 87 ? 10.865 -0.985 -7.471 1.00 90.81 87 GLN A CA 1
ATOM 720 C C . GLN A 1 87 ? 10.980 -1.185 -8.986 1.00 90.81 87 GLN A C 1
ATOM 722 O O . GLN A 1 87 ? 11.941 -1.786 -9.461 1.00 90.81 87 GLN A O 1
ATOM 727 N N . LYS A 1 88 ? 10.038 -0.632 -9.757 1.00 91.88 88 LYS A N 1
ATOM 728 C CA . LYS A 1 88 ? 10.058 -0.692 -11.222 1.00 91.88 88 LYS A CA 1
ATOM 729 C C . LYS A 1 88 ? 11.232 0.085 -11.814 1.00 91.88 88 LYS A C 1
ATOM 731 O O . LYS A 1 88 ? 11.880 -0.402 -12.733 1.00 91.88 88 LYS A O 1
ATOM 736 N N . GLY A 1 89 ? 11.540 1.265 -11.270 1.00 89.12 89 GLY A N 1
ATOM 737 C CA . GLY A 1 89 ? 12.710 2.053 -11.672 1.00 89.12 89 GLY A CA 1
ATOM 738 C C . GLY A 1 89 ? 14.047 1.360 -11.383 1.00 89.12 89 GLY A C 1
ATOM 739 O O . GLY A 1 89 ? 15.008 1.574 -12.113 1.00 89.12 89 GLY A O 1
ATOM 740 N N . LEU A 1 90 ? 14.093 0.508 -10.356 1.00 90.00 90 LEU A N 1
ATOM 741 C CA . LEU A 1 90 ? 15.250 -0.322 -10.007 1.00 90.00 90 LEU A CA 1
ATOM 742 C C . LEU A 1 90 ? 15.276 -1.677 -10.738 1.00 90.00 90 LEU A C 1
ATOM 744 O O . LEU A 1 90 ? 16.199 -2.456 -10.528 1.00 90.00 90 LEU A O 1
ATOM 748 N N . GLY A 1 91 ? 14.273 -1.982 -11.569 1.00 89.69 91 GLY A N 1
ATOM 749 C CA . GLY A 1 91 ? 14.160 -3.271 -12.260 1.00 89.69 91 GLY A CA 1
ATOM 750 C C . GLY A 1 91 ? 13.809 -4.457 -11.353 1.00 89.69 91 GLY A C 1
ATOM 751 O O . GLY A 1 91 ? 13.916 -5.597 -11.787 1.00 89.69 91 GLY A O 1
ATOM 752 N N . MET 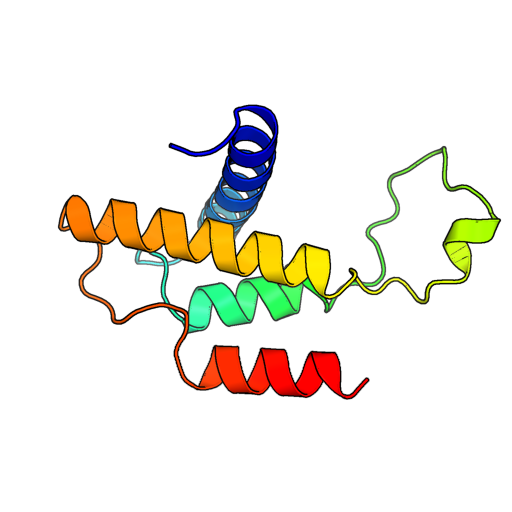A 1 92 ? 13.382 -4.206 -10.112 1.00 87.25 92 MET A N 1
ATOM 753 C CA . MET A 1 92 ? 13.012 -5.245 -9.141 1.00 87.25 92 MET A CA 1
ATOM 754 C C . MET A 1 92 ? 11.588 -5.766 -9.350 1.00 87.25 92 MET A C 1
ATOM 756 O O . MET A 1 92 ? 11.291 -6.898 -8.996 1.00 87.25 92 MET A O 1
ATOM 760 N N . ASN A 1 93 ? 10.702 -4.931 -9.901 1.00 88.88 93 ASN A N 1
ATOM 761 C CA . ASN A 1 93 ? 9.291 -5.257 -10.083 1.00 88.88 93 ASN A CA 1
ATOM 762 C C . ASN A 1 93 ? 8.910 -5.177 -11.566 1.00 88.88 93 ASN A C 1
ATOM 764 O O . ASN A 1 93 ? 8.985 -4.111 -12.188 1.00 88.88 93 ASN A O 1
ATOM 768 N N . THR A 1 94 ? 8.498 -6.316 -12.122 1.00 89.06 94 THR A N 1
ATOM 769 C CA . THR A 1 94 ? 8.056 -6.475 -13.516 1.00 89.06 94 THR A CA 1
ATOM 770 C C . THR A 1 94 ? 6.534 -6.423 -13.667 1.00 89.06 94 THR A C 1
ATOM 772 O O . THR A 1 94 ? 6.029 -6.398 -14.792 1.00 89.06 94 THR A O 1
ATOM 775 N N . HIS A 1 95 ? 5.795 -6.348 -12.560 1.00 88.12 95 HIS A N 1
ATOM 776 C CA . HIS A 1 95 ? 4.341 -6.364 -12.546 1.00 88.12 95 HIS A CA 1
ATOM 777 C C . HIS A 1 95 ? 3.734 -5.046 -13.053 1.00 88.12 95 HIS A C 1
ATOM 779 O O . HIS A 1 95 ? 4.352 -3.966 -13.092 1.00 88.12 95 HIS A O 1
ATOM 785 N N . SER A 1 96 ? 2.470 -5.143 -13.462 1.00 88.69 96 SER A N 1
ATOM 786 C CA . SER A 1 96 ? 1.623 -4.002 -13.796 1.00 88.69 96 SER A CA 1
ATOM 787 C C . SER A 1 96 ? 1.410 -3.089 -12.586 1.00 88.69 96 SER A C 1
ATOM 789 O O . SER A 1 96 ? 1.723 -3.426 -11.448 1.00 88.69 96 SER A O 1
ATOM 791 N N . SER A 1 97 ? 0.906 -1.882 -12.849 1.00 88.19 97 SER A N 1
ATOM 792 C CA . SER A 1 97 ? 0.579 -0.928 -11.788 1.00 88.19 97 SER A CA 1
ATOM 793 C C . SER A 1 97 ? -0.350 -1.576 -10.755 1.00 88.19 97 SER A C 1
ATOM 795 O O . SER A 1 97 ? -1.373 -2.124 -11.158 1.00 88.19 97 SER A O 1
ATOM 797 N N . PRO A 1 98 ? -0.090 -1.422 -9.444 1.00 88.12 98 PRO A N 1
ATOM 798 C CA . PRO A 1 98 ? -0.932 -1.986 -8.392 1.00 88.12 98 PRO A CA 1
ATOM 799 C C . PRO A 1 98 ? -2.291 -1.280 -8.284 1.00 88.12 98 PRO A C 1
ATOM 801 O O . PRO A 1 98 ? -3.115 -1.646 -7.464 1.00 88.12 98 PRO A O 1
ATOM 804 N N . ARG A 1 99 ? -2.546 -0.240 -9.090 1.00 88.12 99 ARG A N 1
ATOM 805 C CA . ARG A 1 99 ? -3.868 0.391 -9.251 1.00 88.12 99 ARG A CA 1
ATOM 806 C C . ARG A 1 99 ? -4.629 -0.198 -10.441 1.00 88.12 99 ARG A C 1
ATOM 808 O O . ARG A 1 99 ? -5.051 0.566 -11.313 1.00 88.12 99 ARG A O 1
ATOM 815 N N . GLY A 1 100 ? -4.724 -1.518 -10.505 1.00 86.88 100 GLY A N 1
ATOM 816 C CA . GLY A 1 100 ? -5.521 -2.204 -11.515 1.00 86.88 100 GLY A CA 1
ATOM 817 C C . GLY A 1 100 ? -7.015 -2.202 -11.184 1.00 86.88 100 GLY A C 1
ATOM 818 O O . GLY A 1 100 ? -7.492 -1.440 -10.331 1.00 86.88 100 GLY A O 1
ATOM 819 N N . ASP A 1 101 ? -7.762 -3.034 -11.903 1.00 86.75 101 ASP A N 1
ATOM 820 C CA . ASP A 1 101 ? -9.223 -3.061 -11.862 1.00 86.75 101 ASP A CA 1
ATOM 821 C C . ASP A 1 101 ? -9.778 -3.504 -10.504 1.00 86.75 101 ASP A C 1
ATOM 823 O O . ASP A 1 101 ? -10.800 -2.973 -10.058 1.00 86.75 101 ASP A O 1
ATOM 827 N N . SER A 1 102 ? -9.093 -4.411 -9.805 1.00 84.69 102 SER A N 1
ATOM 828 C CA . SER A 1 102 ? -9.518 -4.922 -8.499 1.00 84.69 102 SER A CA 1
ATOM 829 C C . SER A 1 102 ? -9.433 -3.832 -7.436 1.00 84.69 102 SER A C 1
ATOM 831 O O . SER A 1 102 ? -10.372 -3.630 -6.661 1.00 84.69 102 SER A O 1
ATOM 833 N N . ILE A 1 103 ? -8.356 -3.041 -7.447 1.00 86.00 103 ILE A N 1
ATOM 834 C CA . ILE A 1 103 ? -8.235 -1.875 -6.565 1.00 86.00 103 ILE A CA 1
ATOM 835 C C . ILE A 1 103 ? -9.260 -0.799 -6.937 1.00 86.00 103 ILE A C 1
ATOM 837 O O . ILE A 1 103 ? -9.869 -0.214 -6.045 1.00 86.00 103 ILE A O 1
ATOM 841 N N . GLN A 1 104 ? -9.524 -0.548 -8.222 1.00 86.62 104 GLN A N 1
ATOM 842 C CA . GLN A 1 104 ? -10.567 0.411 -8.627 1.00 86.62 104 GLN A CA 1
ATOM 843 C C . GLN A 1 104 ? -11.967 -0.028 -8.174 1.00 86.62 104 GLN A C 1
ATOM 845 O O . GLN A 1 104 ? -12.747 0.795 -7.680 1.00 86.62 104 GLN A O 1
ATOM 850 N N . ALA A 1 105 ? -12.284 -1.317 -8.299 1.00 84.19 105 ALA A N 1
ATOM 851 C CA . ALA A 1 105 ? -13.536 -1.892 -7.822 1.00 84.19 105 ALA A CA 1
ATOM 852 C C . ALA A 1 105 ? -13.666 -1.760 -6.297 1.00 84.19 105 ALA A C 1
ATOM 854 O O . ALA A 1 105 ? -14.703 -1.307 -5.808 1.00 84.19 105 ALA A O 1
ATOM 855 N N . PHE A 1 106 ? -12.594 -2.053 -5.558 1.00 83.19 106 PHE A N 1
ATOM 856 C CA . PHE A 1 106 ? -12.529 -1.889 -4.106 1.00 83.19 106 PHE A CA 1
ATOM 857 C C . PHE A 1 106 ? -12.748 -0.434 -3.671 1.00 83.19 106 PHE A C 1
ATOM 859 O O . PHE A 1 106 ? -13.593 -0.149 -2.825 1.00 83.19 106 PHE A O 1
ATOM 866 N N . ILE A 1 107 ? -12.068 0.518 -4.316 1.00 83.94 107 ILE A N 1
ATOM 867 C CA . ILE A 1 107 ? -12.260 1.958 -4.088 1.00 83.94 107 ILE A CA 1
ATOM 868 C C . ILE A 1 107 ? -13.721 2.362 -4.321 1.00 83.94 107 ILE A C 1
ATOM 870 O O . ILE A 1 107 ? -14.292 3.143 -3.558 1.00 83.94 107 ILE A O 1
ATOM 874 N N . LYS A 1 108 ? -14.333 1.853 -5.392 1.00 83.44 108 LYS A N 1
ATOM 875 C CA . LYS A 1 108 ? -15.723 2.152 -5.740 1.00 83.44 108 LYS A CA 1
ATOM 876 C C . LYS A 1 108 ? -16.702 1.581 -4.717 1.00 83.44 108 LYS A C 1
ATOM 878 O O . LYS A 1 108 ? -17.694 2.249 -4.439 1.00 83.44 108 LYS A O 1
ATOM 883 N N . ALA A 1 109 ? -16.434 0.396 -4.169 1.00 78.88 109 ALA A N 1
ATOM 884 C CA . ALA A 1 109 ? -17.229 -0.191 -3.094 1.00 78.88 109 ALA A CA 1
ATOM 885 C C . ALA A 1 109 ? -17.157 0.670 -1.822 1.00 78.88 109 ALA A C 1
ATOM 887 O O . ALA A 1 109 ? -18.190 1.082 -1.309 1.00 78.88 109 ALA A O 1
ATOM 888 N N . LEU A 1 110 ? -15.953 1.072 -1.409 1.00 74.88 110 LEU A N 1
ATOM 889 C CA . LEU A 1 110 ? -15.743 1.875 -0.196 1.00 74.88 110 LEU A CA 1
ATOM 890 C C . LEU A 1 110 ? -16.325 3.283 -0.230 1.00 74.88 110 LEU A C 1
ATOM 892 O O . LEU A 1 110 ? -16.520 3.886 0.815 1.00 74.88 110 LEU A O 1
ATOM 896 N N . ARG A 1 111 ? -16.541 3.848 -1.419 1.00 72.25 111 ARG A N 1
ATOM 897 C CA . ARG A 1 111 ? -17.158 5.175 -1.574 1.00 72.25 111 ARG A CA 1
ATOM 898 C C . ARG A 1 111 ? -18.687 5.131 -1.626 1.00 72.25 111 ARG A C 1
ATOM 900 O O . ARG A 1 111 ? -19.296 6.193 -1.727 1.00 72.25 111 ARG A O 1
ATOM 907 N N . ARG A 1 112 ? -19.278 3.935 -1.706 1.00 64.00 112 ARG A N 1
ATOM 908 C CA . ARG A 1 112 ? -20.731 3.717 -1.773 1.00 64.0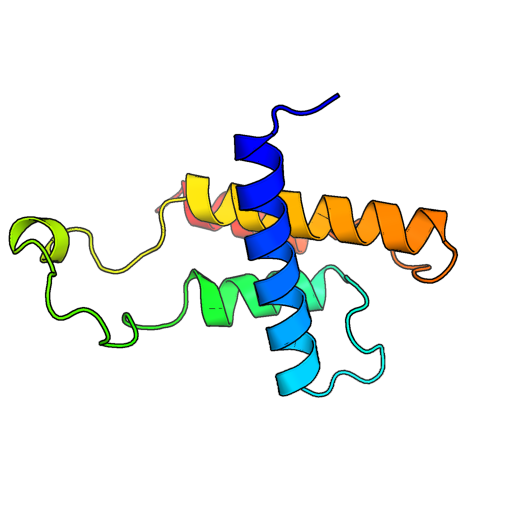0 112 ARG A CA 1
ATOM 909 C C . ARG A 1 112 ? -21.344 3.398 -0.408 1.00 64.00 112 ARG A C 1
ATOM 911 O O . ARG A 1 112 ? -22.559 3.522 -0.292 1.00 64.00 112 ARG A O 1
ATOM 918 N N . GLU A 1 113 ? -20.520 2.987 0.554 1.00 52.66 113 GLU A N 1
ATOM 919 C CA . GLU A 1 113 ? -20.838 2.960 1.990 1.00 52.66 113 GLU A CA 1
ATOM 920 C C . GLU A 1 113 ? -20.692 4.360 2.598 1.00 52.66 113 GLU A C 1
ATOM 922 O O . GLU A 1 113 ? -21.511 4.688 3.482 1.00 52.66 113 GLU A O 1
#

Organism: NCBI:txid260671

pLDDT: mean 75.73, std 16.65, range [41.03, 93.5]

Secondary structure (DSSP, 8-state):
---HHHHHHHHHHHHHHHHHHHHHT-TTTT---HHHHHHHIIIIIISS------S---GGGGGS-SPPPHHHHHHHHHHHHHHHHHHHHTT---SPPS-SHHHHHHHHHHTT-